Protein AF-A0A965PMA9-F1 (afdb_monomer_lite)

Structure (mmCIF, N/CA/C/O backbone):
data_AF-A0A965PMA9-F1
#
_entry.id   AF-A0A965PMA9-F1
#
loop_
_atom_site.group_PDB
_atom_site.id
_atom_site.type_symbol
_atom_site.label_atom_id
_atom_site.label_alt_id
_atom_site.label_comp_id
_atom_site.label_asym_id
_atom_site.label_entity_id
_atom_site.label_seq_id
_atom_site.pdbx_PDB_ins_code
_atom_site.Cartn_x
_atom_site.Cartn_y
_atom_site.Cartn_z
_atom_site.occupancy
_atom_site.B_iso_or_equiv
_atom_site.auth_seq_id
_atom_site.auth_comp_id
_atom_site.auth_asym_id
_atom_site.auth_atom_id
_atom_site.pdbx_PDB_model_num
ATOM 1 N N . MET A 1 1 ? -6.946 -20.122 4.289 1.00 44.06 1 MET A N 1
ATOM 2 C CA . MET A 1 1 ? -8.255 -19.429 4.282 1.00 44.06 1 MET A CA 1
ATOM 3 C C . MET A 1 1 ? -8.710 -19.193 5.732 1.00 44.06 1 MET A C 1
ATOM 5 O O . MET A 1 1 ? -9.684 -19.771 6.178 1.00 44.06 1 MET A O 1
ATOM 9 N N . LEU A 1 2 ? -7.960 -18.393 6.507 1.00 46.06 2 LEU A N 1
ATOM 10 C CA . LEU A 1 2 ? -8.195 -18.186 7.955 1.00 46.06 2 LEU A CA 1
ATOM 11 C C . LEU A 1 2 ? -8.837 -16.822 8.287 1.00 46.06 2 LEU A C 1
ATOM 13 O O . LEU A 1 2 ? -9.119 -16.549 9.443 1.00 46.06 2 LEU A O 1
ATOM 17 N N . LEU A 1 3 ? -9.100 -15.984 7.275 1.00 48.69 3 LEU A N 1
ATOM 18 C CA . LEU A 1 3 ? -9.730 -14.660 7.422 1.00 48.69 3 LEU A CA 1
ATOM 19 C C . LEU A 1 3 ? -11.234 -14.655 7.083 1.00 48.69 3 LEU A C 1
ATOM 21 O O . LEU A 1 3 ? -11.887 -13.627 7.185 1.00 48.69 3 LEU A O 1
ATOM 25 N N . ALA A 1 4 ? -11.797 -15.792 6.659 1.00 48.72 4 ALA A N 1
ATOM 26 C CA . ALA A 1 4 ? -13.223 -15.910 6.327 1.00 48.72 4 ALA A CA 1
ATOM 27 C C . ALA A 1 4 ? -14.089 -16.369 7.522 1.00 48.72 4 ALA A C 1
ATOM 29 O O . ALA A 1 4 ? -15.308 -16.474 7.393 1.00 48.72 4 ALA A O 1
ATOM 30 N N . GLY A 1 5 ? -13.467 -16.658 8.672 1.00 55.09 5 GLY A N 1
ATOM 31 C CA . GLY A 1 5 ? -14.130 -17.089 9.903 1.00 55.09 5 GLY A CA 1
ATOM 32 C C . GLY A 1 5 ? -14.292 -15.967 10.935 1.00 55.09 5 GLY A C 1
ATOM 33 O O . GLY A 1 5 ? -13.586 -14.959 10.917 1.00 55.09 5 GLY A O 1
ATOM 34 N N . TRP A 1 6 ? -15.235 -16.173 11.854 1.00 44.84 6 TRP A N 1
ATOM 35 C CA . TRP A 1 6 ? -15.429 -15.396 13.085 1.00 44.84 6 TRP A CA 1
ATOM 36 C C . TRP A 1 6 ? -14.088 -15.254 13.836 1.00 44.84 6 TRP A C 1
ATOM 38 O O . TRP A 1 6 ? -13.424 -16.278 14.002 1.00 44.84 6 TRP A O 1
ATOM 48 N N . PRO A 1 7 ? -13.647 -14.063 14.299 1.00 51.91 7 PRO A N 1
ATOM 49 C CA . PRO A 1 7 ? -14.361 -12.785 14.464 1.00 51.91 7 PRO A CA 1
ATOM 50 C C . PRO A 1 7 ? -14.121 -11.721 13.367 1.00 51.91 7 PRO A C 1
ATOM 52 O O . PRO A 1 7 ? -14.641 -10.617 13.485 1.00 51.91 7 PRO A O 1
ATOM 55 N N . PHE A 1 8 ? -13.375 -12.018 12.296 1.00 57.75 8 PHE A N 1
ATOM 56 C CA . PHE A 1 8 ? -12.930 -11.015 11.311 1.00 57.75 8 PHE A CA 1
ATOM 57 C C . PHE A 1 8 ? -13.415 -11.331 9.891 1.00 57.75 8 PHE A C 1
ATOM 59 O O . PHE A 1 8 ? -12.602 -11.459 8.982 1.00 57.75 8 PHE A O 1
ATOM 66 N N . ARG A 1 9 ? -14.734 -11.490 9.689 1.00 64.06 9 ARG A N 1
ATOM 67 C CA . ARG A 1 9 ? -15.344 -11.855 8.391 1.00 64.06 9 ARG A CA 1
ATOM 68 C C . ARG A 1 9 ? -15.162 -10.749 7.334 1.00 64.06 9 ARG A C 1
ATOM 70 O O . ARG A 1 9 ? -16.092 -10.011 7.024 1.00 64.06 9 ARG A O 1
ATOM 77 N N . ILE A 1 10 ? -13.962 -10.658 6.762 1.00 67.38 10 ILE A N 1
ATOM 78 C CA . ILE A 1 10 ? -13.610 -9.756 5.661 1.00 67.38 10 ILE A CA 1
ATOM 79 C C . ILE A 1 10 ? -13.927 -10.481 4.352 1.00 67.38 10 ILE A C 1
ATOM 81 O O . ILE A 1 10 ? -13.188 -11.362 3.916 1.00 67.38 10 ILE A O 1
ATOM 85 N N . VAL A 1 11 ? -15.050 -10.128 3.729 1.00 68.88 11 VAL A N 1
ATOM 86 C CA . VAL A 1 11 ? -15.457 -10.648 2.417 1.00 68.88 11 VAL A CA 1
ATOM 87 C C . VAL A 1 11 ? -15.578 -9.466 1.463 1.00 68.88 11 VAL A C 1
ATOM 89 O O . VAL A 1 11 ? -16.274 -8.502 1.776 1.00 68.88 11 VAL A O 1
ATOM 92 N N . SER A 1 12 ? -14.891 -9.525 0.317 1.00 66.62 12 SER A N 1
ATOM 93 C CA . SER A 1 12 ? -15.077 -8.532 -0.747 1.00 66.62 12 SER A CA 1
ATOM 94 C C . SER A 1 12 ? -16.452 -8.753 -1.377 1.00 66.62 12 SER A C 1
ATOM 96 O O . SER A 1 12 ? -16.693 -9.796 -1.986 1.00 66.62 12 SER A O 1
ATOM 98 N N . SER A 1 13 ? -17.377 -7.814 -1.173 1.00 67.69 13 SER A N 1
ATOM 99 C CA . SER A 1 13 ? -18.607 -7.741 -1.963 1.00 67.69 13 SER A CA 1
ATOM 100 C C . SER A 1 13 ? -18.308 -7.118 -3.335 1.00 67.69 13 SER A C 1
ATOM 102 O O . SER A 1 13 ? -17.319 -6.390 -3.467 1.00 67.69 13 SER A O 1
ATOM 104 N N . PRO A 1 14 ? -19.146 -7.357 -4.361 1.00 66.88 14 PRO A N 1
ATOM 105 C CA . PRO A 1 14 ? -18.978 -6.729 -5.675 1.00 66.88 14 PRO A CA 1
ATOM 106 C C . PRO A 1 14 ? -18.877 -5.198 -5.591 1.00 66.88 14 PRO A C 1
ATOM 108 O O . PRO A 1 14 ? -18.013 -4.601 -6.227 1.00 66.88 14 PRO A O 1
ATOM 111 N N . ASP A 1 15 ? -19.666 -4.590 -4.702 1.00 70.56 15 ASP A N 1
ATOM 112 C CA . ASP A 1 15 ? -19.729 -3.138 -4.493 1.00 70.56 15 ASP A CA 1
ATOM 113 C C . ASP A 1 15 ? -18.726 -2.627 -3.443 1.00 70.56 15 ASP A C 1
ATOM 115 O O . ASP A 1 15 ? -18.835 -1.508 -2.936 1.00 70.56 15 ASP A O 1
ATOM 119 N N . CYS A 1 16 ? -17.749 -3.449 -3.054 1.00 77.25 16 CYS A N 1
ATOM 120 C CA . CYS A 1 16 ? -16.774 -3.048 -2.056 1.00 77.25 16 CYS A CA 1
ATOM 121 C C . CYS A 1 16 ? -15.839 -1.971 -2.620 1.00 77.25 16 CYS A C 1
ATOM 123 O O . CYS A 1 16 ? -15.132 -2.196 -3.605 1.00 77.25 16 CYS A O 1
ATOM 125 N N . LYS A 1 17 ? -15.744 -0.829 -1.925 1.00 82.12 17 LYS A N 1
ATOM 126 C CA . LYS A 1 17 ? -14.788 0.256 -2.228 1.00 82.12 17 LYS A CA 1
ATOM 127 C C . LYS A 1 17 ? -13.339 -0.241 -2.358 1.00 82.12 17 LYS A C 1
ATOM 129 O O . LYS A 1 17 ? -12.537 0.374 -3.056 1.00 82.12 17 LYS A O 1
ATOM 134 N N . CYS A 1 18 ? -12.998 -1.365 -1.720 1.00 83.00 18 CYS A N 1
ATOM 135 C CA . CYS A 1 18 ? -11.690 -2.007 -1.844 1.00 83.00 18 CYS A CA 1
ATOM 136 C C . CYS A 1 18 ? -11.349 -2.400 -3.291 1.00 83.00 18 CYS A C 1
ATOM 138 O O . CYS A 1 18 ? -10.192 -2.267 -3.674 1.00 83.00 18 CYS A O 1
ATOM 140 N N . ASN A 1 19 ? -12.328 -2.823 -4.100 1.00 86.19 19 ASN A N 1
ATOM 141 C CA . ASN A 1 19 ? -12.092 -3.210 -5.496 1.00 86.19 19 ASN A CA 1
ATOM 142 C C . ASN A 1 19 ? -11.738 -1.988 -6.358 1.00 86.19 19 ASN A C 1
ATOM 144 O O . ASN A 1 19 ? -10.796 -2.037 -7.142 1.00 86.19 19 ASN A O 1
ATOM 148 N N . GLN A 1 20 ? -12.441 -0.869 -6.161 1.00 88.94 20 GLN A N 1
ATOM 149 C CA . GLN A 1 20 ? -12.154 0.388 -6.863 1.00 88.94 20 GLN A CA 1
ATOM 150 C C . GLN A 1 20 ? -10.761 0.921 -6.502 1.00 88.94 20 GLN A C 1
ATOM 152 O O . GLN A 1 20 ? -10.006 1.341 -7.373 1.00 88.94 20 GLN A O 1
ATOM 157 N N . ARG A 1 21 ? -10.386 0.841 -5.218 1.00 92.19 21 ARG A N 1
ATOM 158 C CA . ARG A 1 21 ? -9.047 1.222 -4.744 1.00 92.19 21 ARG A CA 1
ATOM 159 C C . ARG A 1 21 ? -7.949 0.320 -5.303 1.00 92.19 21 ARG A C 1
ATOM 161 O O . ARG A 1 21 ? -6.882 0.821 -5.630 1.00 92.19 21 ARG A O 1
ATOM 168 N N . ALA A 1 22 ? -8.202 -0.986 -5.416 1.00 89.62 22 ALA A N 1
ATOM 169 C CA . ALA A 1 22 ? -7.265 -1.919 -6.037 1.00 89.62 22 ALA A CA 1
ATOM 170 C C . ALA A 1 22 ? -7.010 -1.553 -7.504 1.00 89.62 22 ALA A C 1
ATOM 172 O O . ALA A 1 22 ? -5.859 -1.40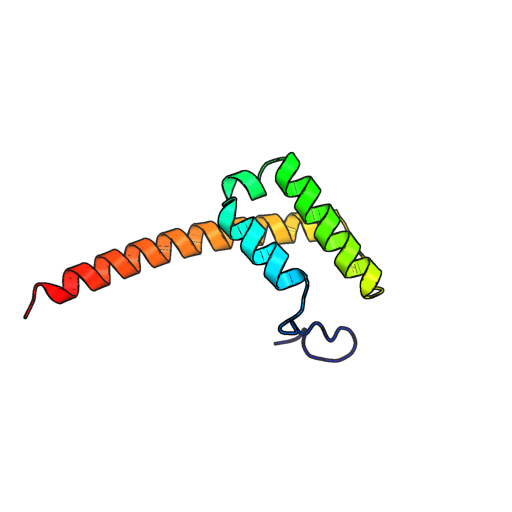5 -7.891 1.00 89.62 22 ALA A O 1
ATOM 173 N N . HIS A 1 23 ? -8.074 -1.283 -8.267 1.00 90.31 23 HIS A N 1
ATOM 174 C CA . HIS A 1 23 ? -7.957 -0.834 -9.654 1.00 90.31 23 HIS A CA 1
ATOM 175 C C . HIS A 1 23 ? -7.167 0.475 -9.781 1.00 90.31 23 HIS A C 1
ATOM 177 O O . HIS A 1 23 ? -6.277 0.580 -10.614 1.00 90.31 23 HIS A O 1
ATOM 183 N N . TYR A 1 24 ? -7.441 1.452 -8.914 1.00 93.06 24 TYR A N 1
ATOM 184 C CA . TYR A 1 24 ? -6.688 2.708 -8.876 1.00 93.06 24 TYR A CA 1
ATOM 185 C C . TYR A 1 24 ? -5.185 2.487 -8.625 1.00 93.06 24 TYR A C 1
ATOM 187 O O . TYR A 1 24 ? -4.351 3.122 -9.265 1.00 93.06 24 TYR A O 1
ATOM 195 N N . MET A 1 25 ? -4.819 1.567 -7.723 1.00 93.88 25 MET A N 1
ATOM 196 C CA . MET A 1 25 ? -3.412 1.214 -7.489 1.00 93.88 25 MET A CA 1
ATOM 197 C C . MET A 1 25 ? -2.788 0.502 -8.697 1.00 93.88 25 MET A C 1
ATOM 199 O O . MET A 1 25 ? -1.651 0.809 -9.051 1.00 93.88 25 MET A O 1
ATOM 203 N N . ASP A 1 26 ? -3.529 -0.395 -9.352 1.00 92.44 26 ASP A N 1
ATOM 204 C CA . ASP A 1 26 ? -3.072 -1.091 -10.561 1.00 92.44 26 ASP A CA 1
ATOM 205 C C . ASP A 1 26 ? -2.817 -0.105 -11.720 1.00 92.44 26 ASP A C 1
ATOM 207 O O . ASP A 1 26 ? -1.819 -0.231 -12.426 1.00 92.44 26 ASP A O 1
ATOM 211 N N . GLU A 1 27 ? -3.664 0.919 -11.885 1.00 93.94 27 GLU A N 1
ATOM 212 C CA . GLU A 1 27 ? -3.488 1.982 -12.889 1.00 93.94 27 GLU A CA 1
ATOM 213 C C . GLU A 1 27 ? -2.257 2.861 -12.629 1.00 93.94 27 GLU A C 1
ATOM 215 O O . GLU A 1 27 ? -1.602 3.318 -13.567 1.00 93.94 27 GLU A O 1
ATOM 220 N N . LYS A 1 28 ? -1.950 3.132 -11.356 1.00 93.56 28 LYS A N 1
ATOM 221 C CA . LYS A 1 28 ? -0.801 3.957 -10.950 1.00 93.56 28 LYS A CA 1
ATOM 222 C C . LYS A 1 28 ? 0.525 3.201 -11.020 1.00 93.56 28 LYS A C 1
ATOM 224 O O . LYS A 1 28 ? 1.561 3.815 -11.274 1.00 93.56 28 LYS A O 1
ATOM 229 N N . GLY A 1 29 ? 0.489 1.890 -10.794 1.00 93.44 29 GLY A N 1
ATOM 230 C CA . GLY A 1 29 ? 1.648 1.009 -10.832 1.00 93.44 29 GLY A CA 1
ATOM 231 C C . GLY A 1 29 ? 2.465 0.973 -9.535 1.00 93.44 29 GLY A C 1
ATOM 232 O O . GLY A 1 29 ? 2.349 1.820 -8.644 1.00 93.44 29 GLY A O 1
ATOM 233 N N . CYS A 1 30 ? 3.334 -0.038 -9.444 1.00 93.12 30 CYS A N 1
ATOM 234 C CA . CYS A 1 30 ? 4.096 -0.359 -8.234 1.00 93.12 30 CYS A CA 1
ATOM 235 C C . CYS A 1 30 ? 5.004 0.778 -7.736 1.00 93.12 30 CYS A C 1
ATOM 237 O O . CYS A 1 30 ? 5.168 0.928 -6.527 1.00 93.12 30 CYS A O 1
ATOM 239 N N . ASP A 1 31 ? 5.592 1.566 -8.640 1.00 94.88 31 ASP A N 1
ATOM 240 C CA . ASP A 1 31 ? 6.532 2.636 -8.276 1.00 94.88 31 ASP A CA 1
ATOM 241 C C . ASP A 1 31 ? 5.828 3.792 -7.567 1.00 94.88 31 ASP A C 1
ATOM 243 O O . ASP A 1 31 ? 6.337 4.324 -6.582 1.00 94.88 31 ASP A O 1
ATOM 247 N N . TRP A 1 32 ? 4.615 4.129 -8.011 1.00 95.88 32 TRP A N 1
ATOM 248 C CA . TRP A 1 32 ? 3.784 5.108 -7.323 1.00 95.88 32 TRP A CA 1
ATOM 249 C C . TRP A 1 32 ? 3.347 4.593 -5.947 1.00 95.88 32 TRP A C 1
ATOM 251 O O . TRP A 1 32 ? 3.422 5.326 -4.967 1.00 95.88 32 TRP A O 1
ATOM 261 N N . CYS A 1 33 ? 2.965 3.315 -5.833 1.00 95.31 33 CYS A N 1
ATOM 262 C CA . CYS A 1 33 ? 2.602 2.723 -4.540 1.00 95.31 33 CYS A CA 1
ATOM 263 C C . CYS A 1 33 ? 3.763 2.698 -3.528 1.00 95.31 33 CYS A C 1
ATOM 265 O O . CYS A 1 33 ? 3.516 2.635 -2.322 1.00 95.31 33 CYS A O 1
ATOM 267 N N . GLU A 1 34 ? 5.014 2.703 -3.997 1.00 95.19 34 GLU A N 1
ATOM 268 C CA . GLU A 1 34 ? 6.211 2.754 -3.150 1.00 95.19 34 GLU A CA 1
ATOM 269 C C . GLU A 1 34 ? 6.638 4.188 -2.791 1.00 95.19 34 GLU A C 1
ATOM 271 O O . GLU A 1 34 ? 7.392 4.360 -1.831 1.00 95.19 34 GLU A O 1
ATOM 276 N N . SER A 1 35 ? 6.138 5.206 -3.502 1.00 96.56 35 SER A N 1
ATOM 277 C CA . SER A 1 35 ? 6.421 6.613 -3.201 1.00 96.56 35 SER A CA 1
ATOM 278 C C . SER A 1 35 ? 5.827 7.038 -1.856 1.00 96.56 35 SER A C 1
ATOM 280 O O . SER A 1 35 ? 4.888 6.422 -1.340 1.00 96.56 35 SER A O 1
ATOM 282 N N . ASP A 1 36 ? 6.357 8.115 -1.278 1.00 95.00 36 ASP A N 1
ATOM 283 C CA . ASP A 1 36 ? 5.865 8.630 0.001 1.00 95.00 36 ASP A CA 1
ATOM 284 C C . ASP A 1 36 ? 4.403 9.097 -0.101 1.00 95.00 36 ASP A C 1
ATOM 286 O O . ASP A 1 36 ? 3.609 8.854 0.813 1.00 95.00 36 ASP A O 1
ATOM 290 N N . GLU A 1 37 ? 4.020 9.703 -1.229 1.00 96.12 37 GLU A N 1
ATOM 291 C CA . GLU A 1 37 ? 2.655 10.160 -1.498 1.00 96.12 37 GLU A CA 1
ATOM 292 C C . GLU A 1 37 ? 1.690 8.986 -1.674 1.00 96.12 37 GLU A C 1
ATOM 294 O O . GLU A 1 37 ? 0.637 8.954 -1.032 1.00 96.12 37 GLU A O 1
ATOM 299 N N . GLY A 1 38 ? 2.056 7.997 -2.496 1.00 96.19 38 GLY A N 1
ATOM 300 C CA . GLY A 1 38 ? 1.221 6.818 -2.717 1.00 96.19 38 GLY A CA 1
ATOM 301 C C . GLY A 1 38 ? 1.073 5.987 -1.447 1.00 96.19 38 GLY A C 1
ATOM 302 O O . GLY A 1 38 ? -0.034 5.598 -1.076 1.00 96.19 38 GLY A O 1
ATOM 303 N N . MET A 1 39 ? 2.163 5.793 -0.702 1.00 97.06 39 MET A N 1
ATOM 304 C CA . MET A 1 39 ? 2.129 5.119 0.593 1.00 97.06 39 MET A CA 1
ATOM 305 C C . MET A 1 39 ? 1.228 5.858 1.591 1.00 97.06 39 MET A C 1
ATOM 307 O O . MET A 1 39 ? 0.471 5.212 2.315 1.00 97.06 39 MET A O 1
ATOM 311 N N . ALA A 1 40 ? 1.279 7.191 1.651 1.00 96.81 40 ALA A N 1
ATOM 312 C CA . ALA A 1 40 ? 0.399 7.967 2.523 1.00 96.81 40 ALA A CA 1
ATOM 313 C C . ALA A 1 40 ? -1.084 7.785 2.154 1.00 96.81 40 ALA A C 1
ATOM 315 O O . ALA A 1 40 ? -1.906 7.540 3.042 1.00 96.81 40 ALA A O 1
ATOM 316 N N . GLU A 1 41 ? -1.419 7.832 0.863 1.00 96.94 41 GLU A N 1
ATOM 317 C CA . GLU A 1 41 ? -2.790 7.649 0.374 1.00 96.94 41 GLU A CA 1
ATOM 318 C C . GLU A 1 41 ? -3.313 6.225 0.643 1.00 96.94 41 GLU A C 1
ATOM 320 O O . GLU A 1 41 ? -4.401 6.047 1.196 1.00 96.94 41 GLU A O 1
ATOM 325 N N . ILE A 1 42 ? -2.507 5.196 0.368 1.00 96.19 42 ILE A N 1
ATOM 326 C CA . ILE A 1 42 ? -2.853 3.793 0.647 1.00 96.19 42 ILE A CA 1
ATOM 327 C C . ILE A 1 42 ? -3.089 3.580 2.145 1.00 96.19 42 ILE A C 1
ATOM 329 O O . ILE A 1 42 ? -4.051 2.922 2.549 1.00 96.19 42 ILE A O 1
ATOM 333 N N . MET A 1 43 ? -2.236 4.154 2.992 1.00 96.56 43 MET A N 1
ATOM 334 C CA . MET A 1 43 ? -2.387 4.065 4.443 1.00 96.56 43 MET A CA 1
ATOM 335 C C . MET A 1 43 ? -3.673 4.741 4.932 1.00 96.56 43 MET A C 1
ATOM 337 O O . MET A 1 43 ? -4.330 4.202 5.825 1.00 96.56 43 MET A O 1
ATOM 341 N N . ALA A 1 44 ? -4.074 5.863 4.326 1.00 95.75 44 ALA A N 1
ATOM 342 C CA . ALA A 1 44 ? -5.356 6.506 4.609 1.00 95.75 44 ALA A CA 1
ATOM 343 C C . ALA A 1 44 ? -6.541 5.608 4.211 1.00 95.75 44 ALA A C 1
ATOM 345 O O . ALA A 1 44 ? -7.466 5.425 5.002 1.00 95.75 44 ALA A O 1
ATOM 346 N N . PHE A 1 45 ? -6.483 4.958 3.044 1.00 94.50 45 PHE A N 1
ATOM 347 C CA . PHE A 1 45 ? -7.512 4.005 2.619 1.00 94.50 45 PHE A CA 1
ATOM 348 C C . PHE A 1 45 ? -7.647 2.805 3.555 1.00 94.50 45 PHE A C 1
ATOM 350 O O . PHE A 1 45 ? -8.768 2.383 3.856 1.00 94.50 45 PHE A O 1
ATOM 357 N N . LEU A 1 46 ? -6.524 2.232 3.996 1.00 93.44 46 LEU A N 1
ATOM 358 C CA . LEU A 1 46 ? -6.529 1.097 4.918 1.00 93.44 46 LEU A CA 1
ATOM 359 C C . LEU A 1 46 ? -7.074 1.495 6.291 1.00 93.44 46 LEU A C 1
ATOM 361 O O . LEU A 1 46 ? -7.822 0.722 6.890 1.00 93.44 46 LEU A O 1
ATOM 365 N N . ARG A 1 47 ? -6.744 2.704 6.759 1.00 94.31 47 ARG A N 1
ATOM 366 C CA . ARG A 1 47 ? -7.277 3.264 8.001 1.00 94.31 47 ARG A CA 1
ATOM 367 C C . ARG A 1 47 ? -8.790 3.448 7.931 1.00 94.31 47 ARG A C 1
ATOM 369 O O . ARG A 1 47 ? -9.483 2.906 8.782 1.00 94.31 47 ARG A O 1
ATOM 376 N N . GLU A 1 48 ? -9.305 4.109 6.894 1.00 92.69 48 GLU A N 1
ATOM 377 C CA . GLU A 1 48 ? -10.752 4.309 6.715 1.00 92.69 48 GLU A CA 1
ATOM 378 C C . GLU A 1 48 ? -11.500 2.968 6.659 1.00 92.69 48 GLU A C 1
ATOM 380 O O . GLU A 1 48 ? -12.537 2.789 7.296 1.00 92.69 48 GLU A O 1
ATOM 385 N N . ALA A 1 49 ? -10.952 1.983 5.938 1.00 89.94 49 ALA A N 1
ATOM 386 C CA . ALA A 1 49 ? -11.566 0.663 5.837 1.00 89.94 49 ALA A CA 1
ATOM 387 C C . ALA A 1 49 ? -11.567 -0.093 7.178 1.00 89.94 49 ALA A C 1
ATOM 389 O O . ALA A 1 49 ? -12.518 -0.831 7.457 1.00 89.94 49 ALA A O 1
ATOM 390 N N . ALA A 1 50 ? -10.517 0.065 7.990 1.00 90.00 50 ALA A N 1
ATOM 391 C CA . ALA A 1 50 ? -10.438 -0.514 9.327 1.00 90.00 50 ALA A CA 1
ATOM 392 C C . ALA A 1 50 ? -11.422 0.165 10.289 1.00 90.00 50 ALA A C 1
ATOM 394 O O . ALA A 1 50 ? -12.145 -0.534 10.996 1.00 90.00 50 ALA A O 1
ATOM 395 N N . GLU A 1 51 ? -11.511 1.497 10.256 1.00 90.12 51 GLU A N 1
ATOM 396 C CA . GLU A 1 51 ? -12.443 2.294 11.065 1.00 90.12 51 GLU A CA 1
ATOM 397 C C . GLU A 1 51 ? -13.904 1.937 10.768 1.00 90.12 51 GLU A C 1
ATOM 399 O O . GLU A 1 51 ? -14.656 1.629 11.691 1.00 90.12 51 GLU A O 1
ATOM 404 N N . GLU A 1 52 ? -14.288 1.856 9.490 1.00 86.75 52 GLU A N 1
ATOM 405 C CA . GLU A 1 52 ? -15.634 1.441 9.055 1.00 86.75 52 GLU A CA 1
ATOM 406 C C . GLU A 1 52 ? -16.022 0.047 9.584 1.00 86.75 52 GLU A C 1
ATOM 408 O O . GLU A 1 52 ? -17.195 -0.245 9.810 1.00 86.75 52 GLU A O 1
ATOM 413 N N . ARG A 1 53 ? -15.030 -0.824 9.801 1.00 84.50 53 ARG A N 1
ATOM 414 C CA . ARG A 1 53 ? -15.213 -2.207 10.271 1.00 84.50 53 ARG A CA 1
ATOM 415 C C . ARG A 1 53 ? -14.965 -2.373 11.772 1.00 84.50 53 ARG A C 1
ATOM 417 O O . ARG A 1 53 ? -15.044 -3.497 12.263 1.00 84.50 53 ARG A O 1
ATOM 424 N N . GLY A 1 54 ? -14.645 -1.295 12.494 1.00 86.69 54 GLY A N 1
ATOM 425 C CA . GLY A 1 54 ? -14.292 -1.345 13.915 1.00 86.69 54 GLY A CA 1
ATOM 426 C C . GLY A 1 54 ? -13.044 -2.186 14.208 1.00 86.69 54 GLY A C 1
ATOM 427 O O . GLY A 1 54 ? -12.936 -2.782 15.280 1.00 86.69 54 GLY A O 1
ATOM 428 N N . LEU A 1 55 ? -12.123 -2.288 13.247 1.00 86.56 55 LEU A N 1
ATOM 4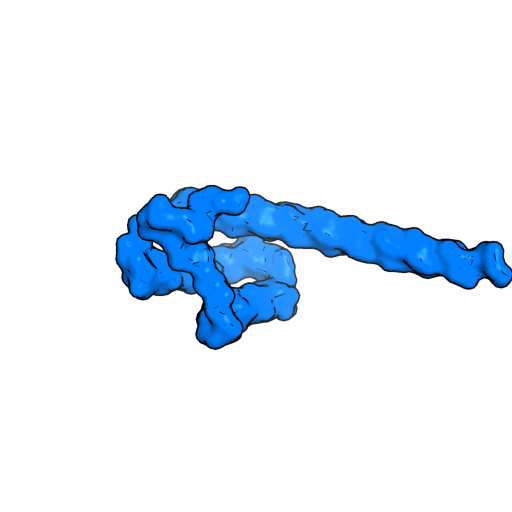29 C CA . LEU A 1 55 ? -10.900 -3.076 13.370 1.00 86.56 55 LEU A CA 1
ATOM 430 C C . LEU A 1 55 ? -9.754 -2.220 13.920 1.00 86.56 55 LEU A C 1
ATOM 432 O O . LEU A 1 55 ? -9.578 -1.079 13.488 1.00 86.56 55 LEU A O 1
ATOM 436 N N . PRO A 1 56 ? -8.922 -2.764 14.826 1.00 88.81 56 PRO A N 1
ATOM 437 C CA . PRO A 1 56 ? -7.731 -2.065 15.278 1.00 88.81 56 PRO A CA 1
ATOM 438 C C . PRO A 1 56 ? -6.760 -1.880 14.108 1.00 88.81 56 PRO A C 1
ATOM 440 O O . PRO A 1 56 ? -6.399 -2.839 13.422 1.00 88.81 56 PRO A O 1
ATOM 443 N N . PHE A 1 57 ? -6.311 -0.644 13.903 1.00 92.12 57 PHE A N 1
ATOM 444 C CA . PHE A 1 57 ? -5.351 -0.300 12.863 1.00 92.12 57 PHE A CA 1
ATOM 445 C C . PHE A 1 57 ? -3.978 -0.011 13.470 1.00 92.12 57 PHE A C 1
ATOM 447 O O . PHE A 1 57 ? -3.844 0.835 14.352 1.00 92.12 57 PHE A O 1
ATOM 454 N N . VAL A 1 58 ? -2.951 -0.709 12.981 1.00 94.62 58 VAL A N 1
ATOM 455 C CA . VAL A 1 58 ? -1.557 -0.516 13.401 1.00 94.62 58 VAL A CA 1
ATOM 456 C C . VAL A 1 58 ? -0.734 -0.092 12.191 1.00 94.62 58 VAL A C 1
ATOM 458 O O . VAL A 1 58 ? -0.466 -0.904 11.303 1.00 94.62 58 VAL A O 1
ATOM 461 N N . ASP A 1 59 ? -0.290 1.166 12.176 1.00 92.56 59 ASP A N 1
ATOM 462 C CA . ASP A 1 59 ? 0.391 1.769 11.027 1.00 92.56 59 ASP A CA 1
ATOM 463 C C . ASP A 1 59 ? 1.628 0.992 10.571 1.00 92.56 59 ASP A C 1
ATOM 465 O O . ASP A 1 59 ? 1.830 0.764 9.380 1.00 92.56 59 ASP A O 1
ATOM 469 N N . MET A 1 60 ? 2.457 0.553 11.518 1.00 94.06 60 MET A N 1
ATOM 470 C CA . MET A 1 60 ? 3.686 -0.174 11.199 1.00 94.06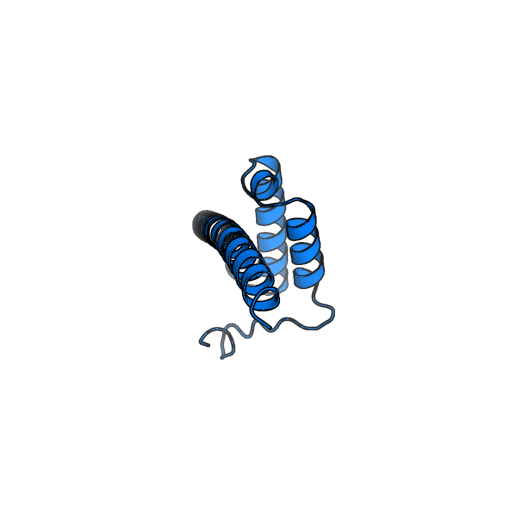 60 MET A CA 1
ATOM 471 C C . MET A 1 60 ? 3.391 -1.505 10.493 1.00 94.06 60 MET A C 1
ATOM 473 O O . MET A 1 60 ? 4.033 -1.843 9.498 1.00 94.06 60 MET A O 1
ATOM 477 N N . ALA A 1 61 ? 2.389 -2.243 10.982 1.00 93.12 61 ALA A N 1
ATOM 478 C CA . ALA A 1 61 ? 1.987 -3.515 10.395 1.00 93.12 61 ALA A CA 1
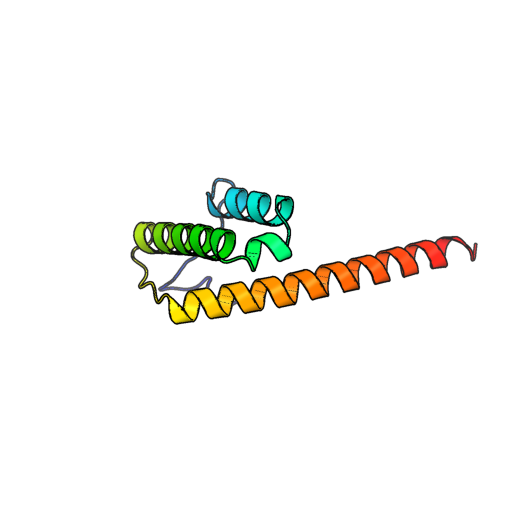ATOM 479 C C . ALA A 1 61 ? 1.385 -3.312 8.999 1.00 93.12 61 ALA A C 1
ATOM 481 O O . ALA A 1 61 ? 1.743 -4.030 8.066 1.00 93.12 61 ALA A O 1
ATOM 482 N N . ALA A 1 62 ? 0.533 -2.298 8.833 1.00 94.44 62 ALA A N 1
ATOM 483 C CA . ALA A 1 62 ? -0.059 -1.967 7.542 1.00 94.44 62 ALA A CA 1
ATOM 484 C C . ALA A 1 62 ? 1.008 -1.592 6.500 1.00 94.44 62 ALA A C 1
ATOM 486 O O . ALA A 1 62 ? 1.011 -2.162 5.410 1.00 94.44 62 ALA A O 1
ATOM 487 N N . ARG A 1 63 ? 1.988 -0.746 6.846 1.00 95.31 63 ARG A N 1
ATOM 488 C CA . ARG A 1 63 ? 3.102 -0.401 5.939 1.00 95.31 63 ARG A CA 1
ATOM 489 C C . ARG A 1 63 ? 3.892 -1.629 5.496 1.00 95.31 63 ARG A C 1
ATOM 491 O O . ARG A 1 63 ? 4.255 -1.743 4.327 1.00 95.31 63 ARG A O 1
ATOM 498 N N . LEU A 1 64 ? 4.156 -2.558 6.414 1.00 96.00 64 LEU A N 1
ATOM 499 C CA . LEU A 1 64 ? 4.887 -3.786 6.102 1.00 96.00 64 LEU A CA 1
ATOM 500 C C . LEU A 1 64 ? 4.092 -4.694 5.151 1.00 96.00 64 LEU A C 1
ATOM 502 O O . LEU A 1 64 ? 4.664 -5.252 4.213 1.00 96.00 64 LEU A O 1
ATOM 506 N N . LEU A 1 65 ? 2.773 -4.789 5.342 1.00 94.69 65 LEU A N 1
ATOM 507 C CA . LEU A 1 65 ? 1.880 -5.516 4.438 1.00 94.69 65 LEU A CA 1
ATOM 508 C C . LEU A 1 65 ? 1.830 -4.883 3.043 1.00 94.69 65 LEU A C 1
ATOM 510 O O . LEU A 1 65 ? 1.928 -5.613 2.058 1.00 94.69 65 LEU A O 1
ATOM 514 N N . VAL A 1 66 ? 1.750 -3.551 2.946 1.00 95.06 66 VAL A N 1
ATOM 515 C CA . VAL A 1 66 ? 1.768 -2.835 1.657 1.00 95.06 66 VAL A CA 1
ATOM 516 C C . VAL A 1 66 ? 3.083 -3.085 0.921 1.00 95.06 66 VAL A C 1
ATOM 518 O O . VAL A 1 66 ? 3.070 -3.518 -0.228 1.00 95.06 66 VAL A O 1
ATOM 521 N N . LYS A 1 67 ? 4.231 -2.936 1.594 1.00 95.00 67 LYS A N 1
ATOM 522 C CA . LYS A 1 67 ? 5.546 -3.235 0.996 1.00 95.00 67 LYS A CA 1
ATOM 523 C C . LYS A 1 67 ? 5.645 -4.677 0.502 1.00 95.00 67 LYS A C 1
ATOM 525 O O . LYS A 1 67 ? 6.163 -4.937 -0.584 1.00 95.00 67 LYS A O 1
ATOM 530 N N . ARG A 1 68 ? 5.121 -5.632 1.277 1.00 95.50 68 ARG A N 1
ATOM 531 C CA . ARG A 1 68 ? 5.081 -7.041 0.867 1.00 95.50 68 ARG A CA 1
ATOM 532 C C . ARG A 1 68 ? 4.187 -7.254 -0.357 1.00 95.50 68 ARG A C 1
ATOM 534 O O . ARG A 1 68 ? 4.549 -8.050 -1.223 1.00 95.50 68 ARG A O 1
ATOM 541 N N . ALA A 1 69 ? 3.052 -6.563 -0.436 1.00 93.81 69 ALA A N 1
ATOM 542 C CA . ALA A 1 69 ? 2.152 -6.620 -1.582 1.00 93.81 69 ALA A CA 1
ATOM 543 C C . ALA A 1 69 ? 2.816 -6.064 -2.851 1.00 93.81 69 ALA A C 1
ATOM 545 O O . ALA A 1 69 ? 2.805 -6.753 -3.868 1.00 93.81 69 ALA A O 1
ATOM 546 N N . ILE A 1 70 ? 3.486 -4.910 -2.765 1.00 94.19 70 ILE A N 1
ATOM 547 C CA . ILE A 1 70 ? 4.241 -4.304 -3.878 1.00 94.19 70 ILE A CA 1
ATOM 548 C C . ILE A 1 70 ? 5.323 -5.263 -4.390 1.00 94.19 70 ILE A C 1
ATOM 550 O O . ILE A 1 70 ? 5.421 -5.523 -5.588 1.00 94.19 70 ILE A O 1
ATOM 554 N N . TYR A 1 71 ? 6.099 -5.866 -3.483 1.00 93.75 71 TYR A N 1
ATOM 555 C CA . TYR A 1 71 ? 7.109 -6.857 -3.863 1.00 93.75 71 TYR A CA 1
ATOM 556 C C . TYR A 1 71 ? 6.498 -8.048 -4.619 1.00 93.75 71 TYR A C 1
ATOM 558 O O . TYR A 1 71 ? 7.032 -8.506 -5.632 1.00 93.75 71 TYR A O 1
ATOM 566 N N . ASN A 1 72 ? 5.364 -8.560 -4.136 1.00 93.12 72 ASN A N 1
ATOM 567 C CA . ASN A 1 72 ? 4.675 -9.673 -4.781 1.00 93.12 72 ASN A CA 1
ATOM 568 C C . ASN A 1 72 ? 4.092 -9.280 -6.147 1.00 93.12 72 ASN A C 1
ATOM 570 O O . ASN A 1 72 ? 4.122 -10.111 -7.054 1.00 93.12 72 ASN A O 1
ATOM 574 N N . ALA A 1 73 ? 3.592 -8.050 -6.294 1.00 92.44 73 ALA A N 1
ATOM 575 C CA . ALA A 1 73 ? 3.057 -7.515 -7.543 1.00 92.44 73 ALA A CA 1
ATOM 576 C C . ALA A 1 73 ? 4.148 -7.423 -8.619 1.00 92.44 73 ALA A C 1
ATOM 578 O O . ALA A 1 73 ? 4.003 -8.042 -9.672 1.00 92.44 73 ALA A O 1
ATOM 579 N N . ARG A 1 74 ? 5.306 -6.825 -8.300 1.00 91.69 74 ARG A N 1
ATOM 580 C CA . ARG A 1 74 ? 6.479 -6.792 -9.198 1.00 91.69 74 ARG A CA 1
ATOM 581 C C . ARG A 1 74 ? 6.902 -8.189 -9.662 1.00 91.69 74 ARG A C 1
ATOM 583 O O . ARG A 1 74 ? 7.166 -8.428 -10.838 1.00 91.69 74 ARG A O 1
ATOM 590 N N . ASN A 1 75 ? 6.929 -9.157 -8.745 1.00 90.38 75 ASN A N 1
ATOM 591 C CA . ASN A 1 75 ? 7.270 -10.536 -9.097 1.00 90.38 75 ASN A CA 1
ATOM 592 C C . ASN A 1 75 ? 6.162 -11.247 -9.902 1.00 90.38 75 ASN A C 1
ATOM 594 O O . ASN A 1 75 ? 6.430 -12.188 -10.649 1.00 90.38 75 ASN A O 1
ATOM 598 N N . ALA A 1 76 ? 4.899 -10.854 -9.740 1.00 89.19 76 ALA A N 1
ATOM 599 C CA . ALA A 1 76 ? 3.801 -11.367 -10.551 1.00 89.19 76 ALA A CA 1
ATOM 600 C C . ALA A 1 76 ? 3.864 -10.827 -11.985 1.00 89.19 76 ALA A C 1
ATOM 602 O O . ALA A 1 76 ? 3.720 -11.616 -12.913 1.00 89.19 76 ALA A O 1
ATOM 603 N N . GLU A 1 77 ? 4.153 -9.539 -12.172 1.00 85.81 77 GLU A N 1
ATOM 604 C CA . GLU A 1 77 ? 4.374 -8.933 -13.492 1.00 85.81 77 GLU A CA 1
ATOM 605 C C . GLU A 1 77 ? 5.520 -9.622 -14.240 1.00 85.81 77 GLU A C 1
ATOM 607 O O . GLU A 1 77 ? 5.344 -10.063 -15.375 1.00 85.81 77 GLU A O 1
ATOM 612 N N . ALA A 1 78 ? 6.660 -9.831 -13.571 1.00 83.38 78 ALA A N 1
ATOM 613 C CA . ALA A 1 78 ? 7.801 -10.532 -14.157 1.00 83.38 78 ALA A CA 1
ATOM 614 C C . ALA A 1 78 ? 7.476 -11.982 -14.563 1.00 83.38 78 ALA A C 1
ATOM 616 O O . ALA A 1 78 ? 7.969 -12.469 -15.580 1.00 83.38 78 ALA A O 1
ATOM 617 N N . ARG A 1 79 ? 6.644 -12.689 -13.786 1.00 86.69 79 ARG A N 1
ATOM 618 C CA . ARG A 1 79 ? 6.189 -14.046 -14.135 1.00 86.69 79 ARG A CA 1
ATOM 619 C C . ARG A 1 79 ? 5.232 -14.039 -15.320 1.00 86.69 79 ARG A C 1
ATOM 621 O O . ARG A 1 79 ? 5.448 -14.809 -16.246 1.00 86.69 79 ARG A O 1
ATOM 628 N N . ARG A 1 80 ? 4.253 -13.131 -15.337 1.00 85.44 80 ARG A N 1
ATOM 629 C CA . ARG A 1 80 ? 3.308 -12.975 -16.454 1.00 85.44 80 ARG A CA 1
ATOM 630 C C . ARG A 1 80 ? 4.023 -12.644 -17.766 1.00 85.44 80 ARG A C 1
ATOM 632 O O . ARG A 1 80 ? 3.647 -13.169 -18.806 1.00 85.44 80 ARG A O 1
ATOM 639 N N . ALA A 1 81 ? 5.078 -11.828 -17.719 1.00 80.75 81 ALA A N 1
ATOM 640 C CA . ALA A 1 81 ? 5.908 -11.538 -18.889 1.00 80.75 81 ALA A CA 1
ATOM 641 C C . ALA A 1 81 ? 6.615 -12.797 -19.427 1.00 80.75 81 ALA A C 1
ATOM 643 O O . ALA A 1 81 ? 6.592 -13.048 -20.629 1.00 80.75 81 ALA A O 1
ATOM 644 N N . LYS A 1 82 ? 7.179 -13.625 -18.536 1.00 81.06 82 LYS A N 1
ATOM 645 C CA . LYS A 1 82 ? 7.801 -14.906 -18.913 1.00 81.06 82 LYS A CA 1
ATOM 646 C C . LYS A 1 82 ? 6.788 -15.904 -19.470 1.00 81.06 82 LYS A C 1
ATOM 648 O O . LYS A 1 82 ? 7.078 -16.575 -20.451 1.00 81.06 82 LYS A O 1
ATOM 653 N N . GLU A 1 83 ? 5.607 -15.991 -18.865 1.00 82.06 83 GLU A N 1
ATOM 654 C CA . GLU A 1 83 ? 4.513 -16.849 -19.336 1.00 82.06 83 GLU A CA 1
ATOM 655 C C . GLU A 1 83 ? 4.023 -16.415 -20.728 1.00 82.06 83 GLU A C 1
ATOM 657 O O . GLU A 1 83 ? 3.805 -17.260 -21.592 1.00 82.06 83 GLU A O 1
ATOM 662 N N . ALA A 1 84 ? 3.921 -15.107 -20.988 1.00 78.00 84 ALA A N 1
ATOM 663 C CA . ALA A 1 84 ? 3.569 -14.579 -22.306 1.00 78.00 84 ALA A CA 1
ATOM 664 C C . ALA A 1 84 ? 4.636 -14.894 -23.374 1.00 78.00 84 ALA A C 1
ATOM 666 O O . ALA A 1 84 ? 4.292 -15.246 -24.502 1.00 78.00 84 ALA A O 1
ATOM 667 N N . GLU A 1 85 ? 5.923 -14.813 -23.024 1.00 77.38 85 GLU A N 1
ATOM 668 C CA . GLU A 1 85 ? 7.029 -15.196 -23.912 1.00 77.38 85 GLU A CA 1
ATOM 669 C C . GLU A 1 85 ? 7.018 -16.703 -24.221 1.00 77.38 85 GLU A C 1
ATOM 671 O O . GLU A 1 85 ? 7.181 -17.105 -25.374 1.00 77.38 85 GLU A O 1
ATOM 676 N N . GLN A 1 86 ? 6.754 -17.539 -23.214 1.00 77.31 86 GLN A N 1
ATOM 677 C CA . GLN A 1 86 ? 6.639 -18.993 -23.369 1.00 77.31 86 GLN A CA 1
ATOM 678 C C . GLN A 1 86 ? 5.446 -19.383 -24.253 1.00 77.31 86 GLN A C 1
ATOM 680 O O . GLN A 1 86 ? 5.609 -20.176 -25.180 1.00 77.31 86 GLN A O 1
ATOM 685 N N . ALA A 1 87 ? 4.285 -18.753 -24.051 1.00 72.81 87 ALA A N 1
ATOM 686 C CA . ALA A 1 87 ? 3.105 -18.960 -24.891 1.00 72.81 87 ALA A CA 1
ATOM 687 C C . ALA A 1 87 ? 3.330 -18.515 -26.352 1.00 72.81 87 ALA A C 1
ATOM 689 O O . ALA A 1 87 ? 2.830 -19.148 -27.282 1.00 72.81 87 ALA A O 1
ATOM 690 N N . ALA A 1 88 ? 4.115 -1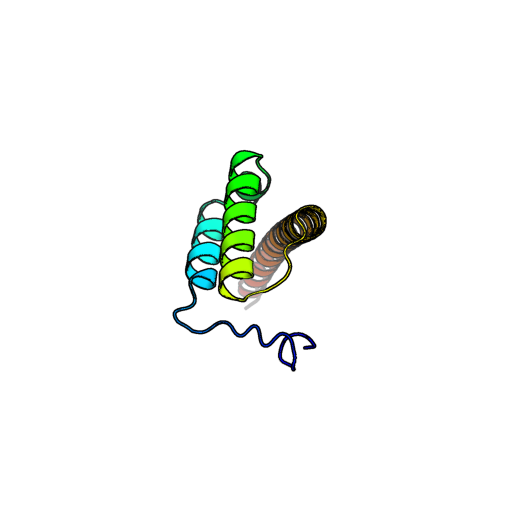7.456 -26.582 1.00 70.62 88 ALA A N 1
ATOM 691 C CA . ALA A 1 88 ? 4.483 -17.016 -27.929 1.00 70.62 88 ALA A CA 1
ATOM 692 C C . ALA A 1 88 ? 5.483 -17.966 -28.622 1.00 70.62 88 ALA A C 1
ATOM 694 O O . ALA A 1 88 ? 5.510 -18.045 -29.853 1.00 70.62 88 ALA A O 1
ATOM 695 N N . GLY A 1 89 ? 6.298 -18.691 -27.850 1.00 60.53 89 GLY A N 1
ATOM 696 C CA . GLY A 1 89 ? 7.246 -19.688 -28.352 1.00 60.53 89 GLY A CA 1
ATOM 697 C C . GLY A 1 89 ? 6.589 -20.998 -28.796 1.00 60.53 89 GLY A C 1
ATOM 698 O O . GLY A 1 89 ? 6.974 -21.554 -29.825 1.00 60.53 89 GLY A O 1
ATOM 699 N N . GLU A 1 90 ? 5.564 -21.468 -28.080 1.00 58.88 90 GLU A N 1
ATOM 700 C CA . GLU A 1 90 ? 4.854 -22.720 -28.401 1.00 58.88 90 GLU A CA 1
ATOM 701 C C . GLU A 1 90 ? 4.015 -22.635 -29.692 1.00 58.88 90 GLU A C 1
ATOM 703 O O . GLU A 1 90 ? 3.813 -23.643 -30.365 1.00 58.88 90 GLU A O 1
ATOM 708 N N . GLY A 1 91 ? 3.613 -21.433 -30.121 1.00 53.78 91 GLY A N 1
ATOM 709 C CA . GLY A 1 91 ? 2.886 -21.215 -31.382 1.00 53.78 91 GLY A CA 1
ATOM 710 C C . GLY A 1 91 ? 3.724 -21.325 -32.667 1.00 53.78 91 GLY A C 1
ATOM 711 O O . GLY A 1 91 ? 3.174 -21.190 -33.757 1.00 53.78 91 GLY A O 1
ATOM 712 N N . LYS A 1 92 ? 5.044 -21.545 -32.574 1.00 54.88 92 LYS A N 1
ATOM 713 C CA . LYS A 1 92 ? 5.960 -21.660 -33.731 1.00 54.88 92 LYS A CA 1
ATOM 714 C C . LYS A 1 92 ? 6.367 -23.096 -34.085 1.00 54.88 92 LYS A C 1
ATOM 716 O O . LYS A 1 92 ? 7.128 -23.277 -35.032 1.00 54.88 92 LYS A O 1
ATOM 721 N N . ALA A 1 93 ? 5.892 -24.093 -33.339 1.00 53.94 93 ALA A N 1
ATOM 722 C CA . ALA A 1 93 ? 6.261 -25.500 -33.510 1.00 53.94 93 ALA A CA 1
ATOM 723 C C . ALA A 1 93 ? 5.146 -26.382 -34.116 1.00 53.94 93 ALA A C 1
ATOM 725 O O . ALA A 1 93 ? 5.203 -27.602 -33.960 1.00 53.94 93 ALA A O 1
ATOM 726 N N . SER A 1 94 ? 4.153 -25.793 -34.798 1.00 48.22 94 SER A N 1
ATOM 727 C CA . SER A 1 94 ? 3.098 -26.530 -35.513 1.00 48.22 94 SER A CA 1
ATOM 728 C C . SER A 1 94 ? 3.076 -26.242 -37.005 1.00 48.22 94 SER A C 1
ATOM 730 O O . SER A 1 94 ? 3.449 -25.117 -37.403 1.00 48.22 94 SER A O 1
#

pLDDT: mean 82.95, std 15.41, range [44.06, 97.06]

Sequence (94 aa):
MLLAGWPFRIVSSPDCKCNQRAHYMDEKGCDWCESDEGMAEIMAFLREAAEERGLPFVDMAARLLVKRAIYNARNAEARRAKEAEQAAGEGKAS

Secondary structure (DSSP, 8-state):
--SSSTT------TT-HHHHHHHHHHHH-HHHHHSHHHHHHHHHHHHHHHHHTT----HHHHHHHHHHHHHHHHHHHHHHHHHHHHHHHHTT--

Foldseek 3Di:
DPQCDPPRNDD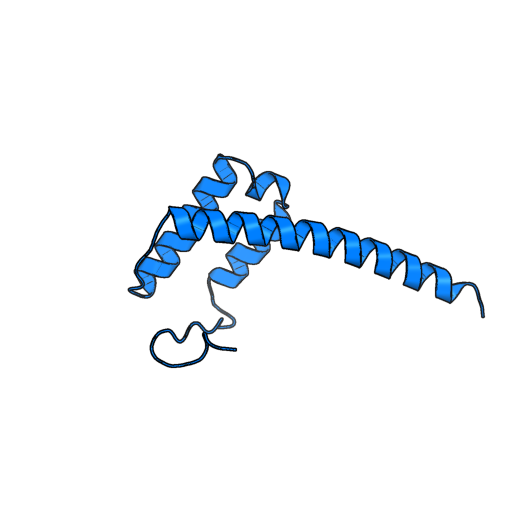DDPPDPVVVVVVVDVVVALVCCPDPVNVVVVLVVVVVVCVVVVHDDDSVVSSVVSVVVSVVVVVVVVVVVVVVVVVVVVVVPD

Radius of gyration: 17.22 Å; chains: 1; bounding box: 28×37×51 Å